Protein AF-A0A1G6A5V3-F1 (afdb_monomer)

Solvent-accessible surface area (backbone atoms only — not comparable to full-atom values): 3886 Å² total; per-residue (Å²): 139,60,72,37,66,34,56,69,48,46,19,62,73,71,73,43,56,59,67,55,52,52,48,34,34,77,76,69,62,46,69,63,46,78,57,96,91,37,37,36,31,44,50,68,53,45,50,54,48,50,51,53,52,47,58,72,66,54,62,78,75,75,78,84,124

Sequence (65 aa):
MRRLFGMKEISKYMGRSEETLQVYRRRLGLPIVKIVGTWEADVEDLEKWRLRQAEKHVKPVPDRE

Foldseek 3Di:
DDKAKALVRVCVVVVHDSVVVVVCCVPVVQQWDQDPNIIMDDPVSNVVSVVVVVVVVPPPPPPPD

Structure (mmCIF, N/CA/C/O backbone):
data_AF-A0A1G6A5V3-F1
#
_entry.id   AF-A0A1G6A5V3-F1
#
loop_
_atom_site.group_PDB
_atom_site.id
_atom_site.type_symbol
_atom_site.label_atom_id
_atom_site.label_alt_id
_atom_site.label_comp_id
_atom_site.label_asym_id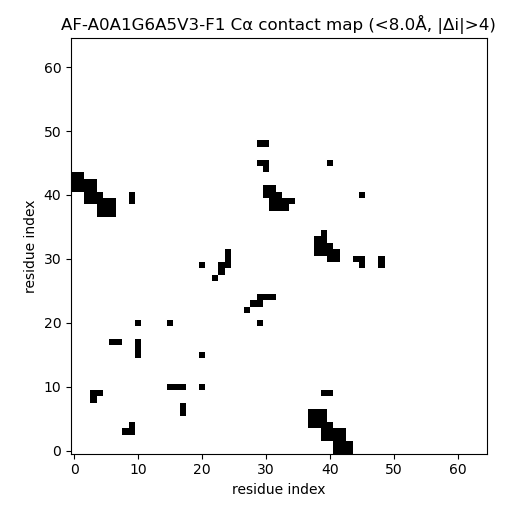
_atom_site.label_entity_id
_atom_site.label_seq_id
_atom_site.pdbx_PDB_ins_code
_atom_site.Cartn_x
_atom_site.Cartn_y
_atom_site.Cartn_z
_atom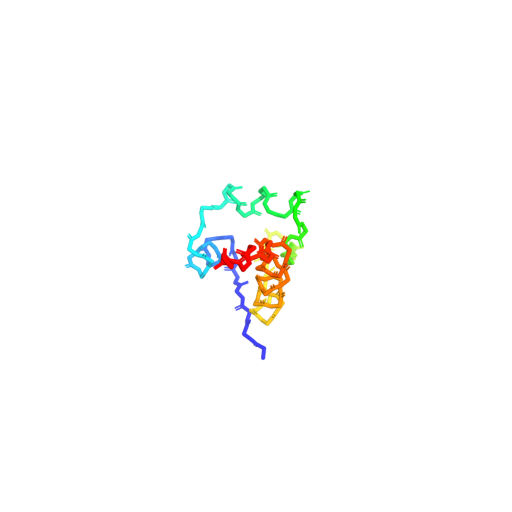_site.occupancy
_atom_site.B_iso_or_equiv
_atom_site.auth_seq_id
_atom_site.auth_comp_id
_atom_site.auth_asym_id
_atom_site.auth_atom_id
_atom_site.pdbx_PDB_model_num
ATOM 1 N N . MET A 1 1 ? -4.674 -17.270 2.038 1.00 62.66 1 MET A N 1
ATOM 2 C CA . MET A 1 1 ? -4.659 -15.811 1.818 1.00 62.66 1 MET A CA 1
ATOM 3 C C . MET A 1 1 ? -4.118 -15.106 3.045 1.00 62.66 1 MET A C 1
ATOM 5 O O . MET A 1 1 ? -4.737 -15.150 4.105 1.00 62.66 1 MET A O 1
ATOM 9 N N . ARG A 1 2 ? -2.928 -14.516 2.921 1.00 86.75 2 ARG A N 1
ATOM 10 C CA . ARG A 1 2 ? -2.334 -13.653 3.946 1.00 86.75 2 ARG A CA 1
ATOM 11 C C . ARG A 1 2 ? -2.608 -12.213 3.523 1.00 86.75 2 ARG A C 1
ATOM 13 O O . ARG A 1 2 ? -2.259 -11.842 2.408 1.00 86.75 2 ARG A O 1
ATOM 20 N N . ARG A 1 3 ? -3.240 -11.426 4.391 1.00 90.56 3 ARG A N 1
ATOM 21 C CA . ARG A 1 3 ? -3.556 -10.017 4.126 1.00 90.56 3 ARG A CA 1
ATOM 22 C C . ARG A 1 3 ? -2.674 -9.115 4.967 1.00 90.56 3 ARG A C 1
ATOM 24 O O . ARG A 1 3 ? -2.342 -9.468 6.097 1.00 90.56 3 ARG A O 1
ATOM 31 N N . LEU A 1 4 ? -2.293 -7.989 4.381 1.00 91.75 4 LEU A N 1
ATOM 32 C CA . LEU A 1 4 ? -1.541 -6.931 5.036 1.00 91.75 4 LEU A CA 1
ATOM 33 C C . LEU A 1 4 ? -2.485 -5.775 5.344 1.00 91.75 4 LEU A C 1
ATOM 35 O O . LEU A 1 4 ? -3.234 -5.339 4.464 1.00 91.75 4 LEU A O 1
ATOM 39 N N . PHE A 1 5 ? -2.418 -5.272 6.573 1.00 92.31 5 PHE A N 1
ATOM 40 C CA . PHE A 1 5 ? -3.299 -4.219 7.066 1.00 92.31 5 PHE A CA 1
ATOM 41 C C . PHE A 1 5 ? -2.511 -2.949 7.371 1.00 92.31 5 PHE A C 1
ATOM 43 O O . PHE A 1 5 ? -1.544 -2.922 8.128 1.00 92.31 5 PHE A O 1
ATOM 50 N N . GLY A 1 6 ? -2.972 -1.849 6.800 1.00 91.62 6 GLY A N 1
ATOM 51 C CA . GLY A 1 6 ? -2.353 -0.545 6.914 1.00 91.62 6 GLY A CA 1
ATOM 52 C C . GLY A 1 6 ? -1.183 -0.346 5.953 1.00 91.62 6 GLY A C 1
ATOM 53 O O . GLY A 1 6 ? -0.442 -1.251 5.570 1.00 91.62 6 GLY A O 1
ATOM 54 N N . MET A 1 7 ? -0.987 0.916 5.586 1.00 89.19 7 MET A N 1
ATOM 55 C CA . MET A 1 7 ? 0.017 1.316 4.602 1.00 89.19 7 MET A CA 1
ATOM 56 C C . MET A 1 7 ? 1.449 1.059 5.092 1.00 89.19 7 MET A C 1
ATOM 58 O O . MET A 1 7 ? 2.315 0.689 4.301 1.00 89.19 7 MET A O 1
ATOM 62 N N . LYS A 1 8 ? 1.668 1.137 6.410 1.00 91.38 8 LYS A N 1
ATOM 63 C CA . LYS A 1 8 ? 2.937 0.828 7.077 1.00 91.38 8 LYS A CA 1
ATOM 64 C C . LYS A 1 8 ? 3.341 -0.6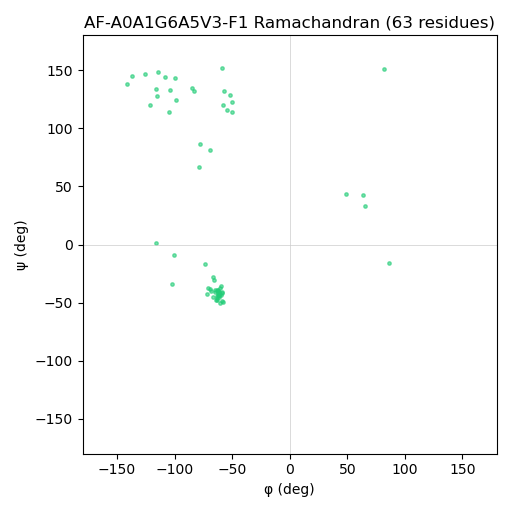44 6.955 1.00 91.38 8 LYS A C 1
ATOM 66 O O . LYS A 1 8 ? 4.513 -0.938 6.729 1.00 91.38 8 LYS A O 1
ATOM 71 N N . GLU A 1 9 ? 2.393 -1.569 7.087 1.00 92.81 9 GLU A N 1
ATOM 72 C CA . GLU A 1 9 ? 2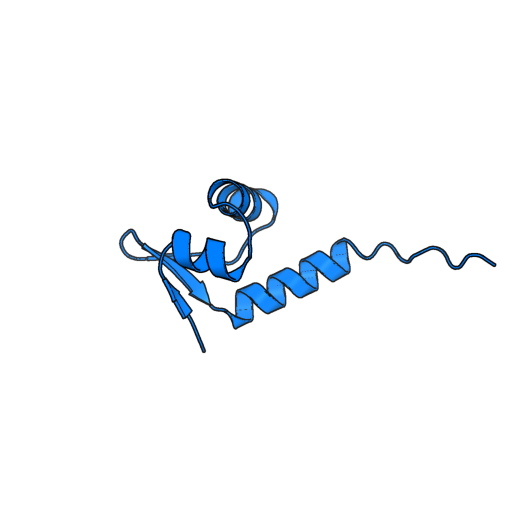.673 -3.004 6.974 1.00 92.81 9 GLU A CA 1
ATOM 73 C C . GLU A 1 9 ? 2.955 -3.396 5.522 1.00 92.81 9 GLU A C 1
ATOM 75 O O . GLU A 1 9 ? 3.942 -4.075 5.239 1.00 92.81 9 GLU A O 1
ATOM 80 N N . ILE A 1 10 ? 2.157 -2.863 4.592 1.00 91.62 10 ILE A N 1
ATOM 81 C CA . ILE A 1 10 ? 2.369 -3.029 3.150 1.00 91.62 10 ILE A CA 1
ATOM 82 C C . ILE A 1 10 ? 3.737 -2.460 2.741 1.00 91.62 10 ILE A C 1
ATOM 84 O O . ILE A 1 10 ? 4.478 -3.103 2.001 1.00 91.62 10 ILE A O 1
ATOM 88 N N . SER A 1 11 ? 4.102 -1.285 3.263 1.00 93.06 11 SER A N 1
ATOM 89 C CA . SER A 1 11 ? 5.406 -0.630 3.068 1.00 93.06 11 SER A CA 1
ATOM 90 C C . SER A 1 11 ? 6.561 -1.513 3.532 1.00 93.06 11 SER A C 1
ATOM 92 O O . SER A 1 11 ? 7.489 -1.780 2.762 1.00 93.06 11 SER A O 1
ATOM 94 N N . LYS A 1 12 ? 6.465 -2.054 4.753 1.00 93.50 12 LYS A N 1
ATOM 95 C CA . LYS A 1 12 ? 7.472 -2.958 5.317 1.00 93.50 12 LYS A CA 1
ATOM 96 C C . LYS A 1 12 ? 7.617 -4.238 4.496 1.00 93.50 12 LYS A C 1
ATOM 98 O O . LYS A 1 12 ? 8.739 -4.663 4.241 1.00 93.50 12 LYS A O 1
ATOM 103 N N . TYR A 1 13 ? 6.505 -4.831 4.067 1.00 91.88 13 TYR A N 1
ATOM 104 C CA . TYR A 1 13 ? 6.511 -6.049 3.257 1.00 91.88 13 TYR A CA 1
ATOM 105 C C . TYR A 1 13 ? 7.111 -5.816 1.862 1.00 91.88 13 TYR A C 1
ATOM 107 O O . TYR A 1 13 ? 7.951 -6.584 1.400 1.00 91.88 13 TYR A O 1
ATOM 115 N N . MET A 1 14 ? 6.723 -4.724 1.201 1.00 87.75 14 MET A N 1
ATOM 116 C CA . MET A 1 14 ? 7.232 -4.351 -0.123 1.00 87.75 14 MET A CA 1
ATOM 117 C C . MET A 1 14 ? 8.671 -3.814 -0.085 1.00 87.75 14 MET A C 1
ATOM 119 O O . MET A 1 14 ? 9.313 -3.735 -1.134 1.00 87.75 14 MET A O 1
ATOM 123 N N . GLY A 1 15 ? 9.171 -3.413 1.089 1.00 91.62 15 GLY A N 1
ATOM 124 C CA . GLY A 1 15 ? 10.471 -2.761 1.249 1.00 91.62 15 GLY A CA 1
ATOM 125 C C . GLY A 1 15 ? 10.530 -1.382 0.584 1.00 91.62 15 GLY A C 1
ATOM 126 O O . GLY A 1 15 ? 11.560 -1.005 0.026 1.00 91.62 15 GLY A O 1
ATOM 127 N N . ARG A 1 16 ? 9.410 -0.647 0.562 1.00 91.44 16 ARG A N 1
ATOM 128 C CA . ARG A 1 16 ? 9.267 0.649 -0.127 1.00 91.44 16 ARG A CA 1
ATOM 129 C C . ARG A 1 16 ? 8.506 1.639 0.744 1.00 91.44 16 ARG A C 1
ATOM 131 O O . ARG A 1 16 ? 7.544 1.249 1.387 1.00 91.44 16 ARG A O 1
ATOM 138 N N . SER A 1 17 ? 8.872 2.919 0.681 1.00 92.50 17 SER A N 1
ATOM 139 C CA . SER A 1 17 ? 8.186 3.997 1.404 1.00 92.50 17 SER A CA 1
ATOM 140 C C . SER A 1 17 ? 6.701 4.111 1.039 1.00 92.50 17 SER A C 1
ATOM 142 O O . SER A 1 17 ? 6.297 3.824 -0.090 1.00 92.50 17 SER A O 1
ATOM 144 N N . GLU A 1 18 ? 5.887 4.602 1.975 1.00 92.00 18 GLU A N 1
ATOM 145 C CA . GLU A 1 18 ? 4.437 4.778 1.793 1.00 92.00 18 GLU A CA 1
ATOM 146 C C . GLU A 1 18 ? 4.104 5.718 0.624 1.00 92.00 18 GLU A C 1
ATOM 148 O O . GLU A 1 18 ? 3.163 5.472 -0.132 1.00 92.00 18 GLU A O 1
ATOM 153 N N . GLU A 1 19 ? 4.919 6.753 0.415 1.00 91.69 19 GLU A N 1
ATOM 154 C CA . GLU A 1 19 ? 4.820 7.653 -0.737 1.00 91.69 19 GLU A CA 1
ATOM 155 C C . GLU A 1 19 ? 5.019 6.903 -2.061 1.00 91.69 19 GLU A C 1
ATOM 157 O O . GLU A 1 19 ? 4.219 7.041 -2.988 1.00 91.69 19 GLU A O 1
ATOM 162 N N . THR A 1 20 ? 6.025 6.029 -2.133 1.00 91.19 20 THR A N 1
ATOM 163 C CA . THR A 1 20 ? 6.273 5.172 -3.300 1.00 91.19 20 THR A CA 1
ATOM 164 C C . THR A 1 20 ? 5.096 4.240 -3.562 1.00 91.19 20 THR A C 1
ATOM 166 O O . THR A 1 20 ? 4.691 4.080 -4.712 1.00 91.19 20 THR A O 1
ATOM 169 N N . LEU A 1 21 ? 4.489 3.668 -2.518 1.00 90.62 21 LEU A N 1
ATOM 170 C CA . LEU A 1 21 ? 3.286 2.848 -2.672 1.00 90.62 21 LEU A CA 1
ATOM 171 C C . LEU A 1 21 ? 2.103 3.653 -3.220 1.00 90.62 21 LEU A C 1
ATOM 173 O O . LEU A 1 21 ? 1.375 3.155 -4.079 1.00 90.62 21 LEU A O 1
ATOM 177 N N . GLN A 1 22 ? 1.924 4.905 -2.788 1.00 91.12 22 GLN A N 1
ATOM 178 C CA . GLN A 1 22 ? 0.909 5.789 -3.370 1.00 91.12 22 GLN A CA 1
ATOM 179 C C . GLN A 1 22 ? 1.179 6.070 -4.849 1.00 91.12 22 GLN A C 1
ATOM 181 O O . GLN A 1 22 ? 0.245 6.045 -5.656 1.00 91.12 22 GLN A O 1
ATOM 186 N N . VAL A 1 23 ? 2.439 6.302 -5.223 1.00 91.56 23 VAL A N 1
ATOM 187 C CA . VAL A 1 23 ? 2.835 6.484 -6.624 1.00 91.56 23 VAL A CA 1
ATOM 188 C C . VAL A 1 23 ? 2.569 5.214 -7.428 1.00 91.56 23 VAL A C 1
ATOM 190 O O . VAL A 1 23 ? 1.963 5.300 -8.492 1.00 91.56 23 VAL A O 1
ATOM 193 N N . TYR A 1 24 ? 2.938 4.034 -6.925 1.00 91.19 24 TYR A N 1
ATOM 194 C CA . TYR A 1 24 ? 2.677 2.755 -7.592 1.00 91.19 24 TYR A CA 1
ATOM 195 C C . TYR A 1 24 ? 1.186 2.486 -7.742 1.00 91.19 24 TYR A C 1
ATOM 197 O O . TYR A 1 24 ? 0.744 2.051 -8.799 1.00 91.19 24 TYR A O 1
ATOM 205 N N . ARG A 1 25 ? 0.377 2.812 -6.736 1.00 91.19 25 ARG A N 1
ATOM 206 C CA . ARG A 1 25 ? -1.079 2.734 -6.850 1.00 91.19 25 ARG A CA 1
ATOM 207 C C . ARG A 1 25 ? -1.605 3.647 -7.958 1.00 91.19 25 ARG A C 1
ATOM 209 O O . ARG A 1 25 ? -2.356 3.185 -8.807 1.00 91.19 25 ARG A O 1
ATOM 216 N N . ARG A 1 26 ? -1.202 4.923 -7.972 1.00 89.25 26 ARG A N 1
ATOM 217 C CA . ARG A 1 26 ? -1.701 5.922 -8.937 1.00 89.25 26 ARG A CA 1
ATOM 218 C C . ARG A 1 26 ? -1.194 5.698 -10.364 1.00 89.25 26 ARG A C 1
ATOM 220 O O . ARG A 1 26 ? -1.935 5.952 -11.301 1.00 89.25 26 ARG A O 1
ATOM 227 N N . ARG A 1 27 ? 0.062 5.273 -10.530 1.00 89.31 27 ARG A N 1
ATOM 228 C CA . ARG A 1 27 ? 0.732 5.173 -11.840 1.00 89.31 27 ARG A CA 1
ATOM 229 C C . ARG A 1 27 ? 0.804 3.753 -12.392 1.00 89.31 27 ARG A C 1
ATOM 231 O O . ARG A 1 27 ? 0.772 3.581 -13.602 1.00 89.31 27 ARG A O 1
ATOM 238 N N . LEU A 1 28 ? 0.941 2.753 -11.525 1.00 87.56 28 LEU A N 1
ATOM 239 C CA . LEU A 1 28 ? 1.202 1.357 -11.904 1.00 87.56 28 LEU A CA 1
ATOM 240 C C . LEU A 1 28 ? 0.064 0.402 -11.512 1.00 87.56 28 LEU A C 1
ATOM 242 O O . LEU A 1 28 ? 0.185 -0.805 -11.727 1.00 87.56 28 LEU A O 1
ATOM 246 N N . GLY A 1 29 ? -1.016 0.914 -10.915 1.00 89.50 29 GLY A N 1
ATOM 247 C CA . GLY A 1 29 ? -2.161 0.109 -10.496 1.00 89.50 29 GLY A CA 1
ATOM 248 C C . GLY A 1 29 ? -1.819 -0.921 -9.419 1.00 89.50 29 GLY A C 1
ATOM 249 O O . GLY A 1 29 ? -2.238 -2.069 -9.525 1.00 89.50 29 GLY A O 1
ATOM 250 N N . LEU A 1 30 ? -1.021 -0.542 -8.412 1.00 90.62 30 LEU A N 1
ATOM 251 C CA . LEU A 1 30 ? -0.749 -1.406 -7.255 1.00 90.62 30 LEU A CA 1
ATOM 252 C C . LEU A 1 30 ? -2.075 -1.905 -6.632 1.00 90.62 30 LEU A C 1
ATOM 254 O O . LEU A 1 30 ? -2.926 -1.061 -6.323 1.00 90.62 30 LEU A O 1
ATOM 258 N N . PRO A 1 31 ? -2.250 -3.225 -6.413 1.00 91.75 31 PRO A N 1
ATOM 259 C CA . PRO A 1 31 ? -3.498 -3.822 -5.937 1.00 91.75 31 PRO A CA 1
ATOM 260 C C . PRO A 1 31 ? -3.660 -3.637 -4.423 1.00 91.75 31 PRO A C 1
ATOM 262 O O . PRO A 1 31 ? -3.608 -4.581 -3.642 1.00 91.75 31 PRO A O 1
ATOM 265 N N . ILE A 1 32 ? -3.829 -2.385 -4.006 1.00 92.00 32 ILE A N 1
ATOM 266 C CA . ILE A 1 32 ? -4.168 -2.018 -2.633 1.00 92.00 32 ILE A CA 1
ATOM 267 C C . ILE A 1 32 ? -5.542 -1.357 -2.605 1.00 92.00 32 ILE A C 1
ATOM 269 O O . ILE A 1 32 ? -5.849 -0.470 -3.411 1.00 92.00 32 ILE A O 1
ATOM 273 N N . VAL A 1 33 ? -6.369 -1.778 -1.659 1.00 91.50 33 VAL A N 1
ATOM 274 C CA . VAL A 1 33 ? -7.748 -1.310 -1.500 1.00 91.50 33 VAL A CA 1
ATOM 275 C C . VAL A 1 33 ? -7.885 -0.544 -0.194 1.00 91.50 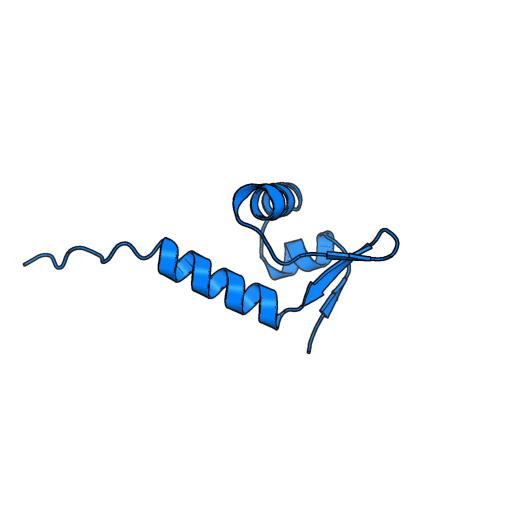33 VAL A C 1
ATOM 277 O O . VAL A 1 33 ? -7.173 -0.812 0.767 1.00 91.50 33 VAL A O 1
ATOM 280 N N . LYS A 1 34 ? -8.770 0.454 -0.159 1.00 92.19 34 LYS A N 1
ATOM 281 C CA . LYS A 1 34 ? -9.080 1.187 1.072 1.00 92.19 34 LYS A CA 1
ATOM 282 C C . LYS A 1 34 ? -10.440 0.728 1.575 1.00 92.19 34 LYS A C 1
ATOM 284 O O . LYS A 1 34 ? -11.440 0.984 0.912 1.00 92.19 34 LYS A O 1
ATOM 289 N N . ILE A 1 35 ? -10.467 0.075 2.728 1.00 90.00 35 ILE A N 1
ATOM 290 C CA . ILE A 1 35 ? -11.660 -0.495 3.351 1.00 90.00 35 ILE A CA 1
ATOM 291 C C . ILE A 1 35 ? -11.812 0.153 4.729 1.00 90.00 35 ILE A C 1
ATOM 293 O O . ILE A 1 35 ? -10.904 0.111 5.554 1.00 90.00 35 ILE A O 1
ATOM 297 N N . VAL A 1 36 ? -12.945 0.829 4.950 1.00 88.19 36 VAL A N 1
ATOM 298 C CA . VAL A 1 36 ? -13.300 1.475 6.234 1.00 88.19 36 VAL A CA 1
ATOM 299 C C . VAL A 1 36 ? -12.157 2.347 6.796 1.00 88.19 36 VAL A C 1
ATOM 301 O O . VAL A 1 36 ? -11.806 2.303 7.968 1.00 88.19 36 VAL A O 1
ATOM 304 N N . GLY A 1 37 ? -11.515 3.137 5.930 1.00 87.62 37 GLY A N 1
ATOM 305 C CA . GLY A 1 37 ? -10.424 4.038 6.325 1.00 87.62 37 GLY A CA 1
ATOM 306 C C . GLY A 1 37 ? -9.028 3.405 6.356 1.00 87.62 37 GLY A C 1
ATOM 307 O O . GLY A 1 37 ? -8.047 4.145 6.271 1.00 87.62 37 GLY A O 1
ATOM 308 N N . THR A 1 38 ? -8.928 2.076 6.359 1.00 90.50 38 THR A N 1
ATOM 309 C CA . THR A 1 38 ? -7.665 1.327 6.399 1.00 90.50 38 THR A CA 1
ATOM 310 C C . THR A 1 38 ? -7.265 0.850 5.007 1.00 90.50 38 THR A C 1
ATOM 312 O O . THR A 1 38 ? -8.108 0.506 4.184 1.00 90.50 38 THR A O 1
ATOM 315 N N . TRP A 1 39 ? -5.965 0.859 4.710 1.00 92.69 39 TRP A N 1
ATOM 316 C CA . TRP A 1 39 ? -5.439 0.241 3.491 1.00 92.69 39 TRP A CA 1
ATOM 317 C C . TRP A 1 39 ? -5.253 -1.250 3.709 1.00 92.69 39 TRP A C 1
ATOM 319 O O . TRP A 1 39 ? -4.638 -1.640 4.691 1.00 92.69 39 TRP A O 1
ATOM 329 N N . GLU A 1 40 ? -5.728 -2.065 2.786 1.00 93.75 40 GLU A N 1
ATOM 330 C CA . GLU A 1 40 ? -5.555 -3.510 2.804 1.00 93.75 40 GLU A CA 1
ATOM 331 C C . GLU A 1 40 ? -4.943 -3.975 1.486 1.00 93.75 40 GLU A C 1
ATOM 333 O O . GLU A 1 40 ? -5.185 -3.397 0.420 1.00 93.75 40 GLU A O 1
ATOM 338 N N . ALA A 1 41 ? -4.133 -5.024 1.567 1.00 93.31 41 ALA A N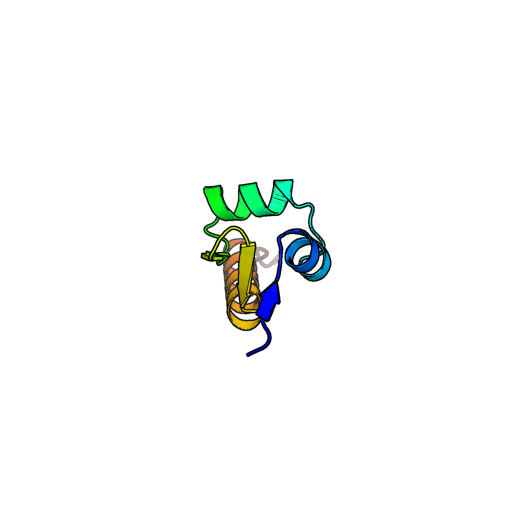 1
ATOM 339 C CA . ALA A 1 41 ? -3.555 -5.682 0.408 1.00 93.31 41 ALA A CA 1
ATOM 340 C C . ALA A 1 41 ? -3.526 -7.191 0.627 1.00 93.31 41 ALA A C 1
ATOM 342 O O . ALA A 1 41 ? -3.159 -7.651 1.711 1.00 93.31 41 ALA A O 1
ATOM 343 N N . ASP A 1 42 ? -3.866 -7.960 -0.403 1.00 93.81 42 ASP A N 1
ATOM 344 C CA . ASP A 1 42 ? -3.605 -9.394 -0.392 1.00 93.81 42 ASP A CA 1
ATOM 345 C C . ASP A 1 42 ? -2.170 -9.656 -0.860 1.00 93.81 42 ASP A C 1
ATOM 347 O O . ASP A 1 42 ? -1.694 -9.062 -1.833 1.00 93.81 42 ASP A O 1
ATOM 351 N N . VAL A 1 43 ? -1.460 -10.520 -0.137 1.00 92.25 43 VAL A N 1
ATOM 352 C CA . VAL A 1 43 ? -0.073 -10.862 -0.463 1.00 92.25 43 VAL A CA 1
ATOM 353 C C . VAL A 1 43 ? 0.017 -11.528 -1.836 1.00 92.25 43 VAL A C 1
ATOM 355 O O . VAL A 1 43 ? 0.911 -11.183 -2.606 1.00 92.25 43 VAL A O 1
ATOM 358 N N . GLU A 1 44 ? -0.930 -12.400 -2.194 1.00 91.69 44 GLU A N 1
ATOM 359 C CA . GLU A 1 44 ? -0.905 -13.093 -3.487 1.00 91.69 44 GLU A CA 1
ATOM 360 C C . GLU A 1 44 ? -1.068 -12.107 -4.651 1.00 91.69 44 GLU A C 1
ATOM 362 O O . GLU A 1 44 ? -0.401 -12.227 -5.682 1.00 91.69 44 GLU A O 1
ATOM 367 N N . ASP A 1 45 ? -1.924 -11.095 -4.496 1.00 91.62 45 ASP A N 1
ATOM 368 C CA . ASP A 1 45 ? -2.096 -10.039 -5.495 1.00 91.62 45 ASP A CA 1
ATOM 369 C C . ASP A 1 45 ? -0.862 -9.144 -5.616 1.00 91.62 45 ASP A C 1
ATOM 371 O O . ASP A 1 45 ? -0.470 -8.786 -6.733 1.00 91.62 45 ASP A O 1
ATOM 375 N N . LEU A 1 46 ? -0.219 -8.809 -4.492 1.00 90.88 46 LEU A N 1
ATOM 376 C CA . LEU A 1 46 ? 1.036 -8.057 -4.491 1.00 90.88 46 LEU A CA 1
ATOM 377 C C . LEU A 1 46 ? 2.156 -8.827 -5.194 1.00 90.88 46 LEU A C 1
ATOM 379 O O . LEU A 1 46 ? 2.876 -8.241 -6.005 1.00 90.88 46 LEU A O 1
ATOM 383 N N . GLU A 1 47 ? 2.283 -10.129 -4.940 1.00 91.19 47 GLU A N 1
ATOM 384 C CA . GLU A 1 47 ? 3.262 -10.985 -5.614 1.00 91.19 47 GLU A CA 1
ATOM 385 C C . GLU A 1 47 ? 2.980 -11.082 -7.116 1.00 91.19 47 GLU A C 1
ATOM 387 O O . GLU A 1 47 ? 3.869 -10.814 -7.927 1.00 91.19 47 GLU A O 1
ATOM 392 N N . LYS A 1 48 ? 1.729 -11.344 -7.515 1.00 91.69 48 LYS A N 1
ATOM 393 C CA . LYS A 1 48 ? 1.325 -11.350 -8.933 1.00 91.69 48 LYS A CA 1
ATOM 394 C C . LYS A 1 48 ? 1.574 -10.004 -9.603 1.00 91.69 48 LYS A C 1
ATOM 396 O O . LYS A 1 48 ? 1.985 -9.940 -10.759 1.00 91.69 48 LYS A O 1
ATOM 401 N N . TRP A 1 49 ? 1.298 -8.896 -8.917 1.00 91.56 49 TRP A N 1
ATOM 402 C CA . TRP A 1 49 ? 1.610 -7.564 -9.431 1.00 91.56 49 TRP A CA 1
ATOM 403 C C . TRP A 1 49 ? 3.118 -7.377 -9.598 1.00 91.56 49 TRP A C 1
ATOM 405 O O . TRP A 1 49 ? 3.544 -6.909 -10.651 1.00 91.56 49 TRP A O 1
ATOM 415 N N . ARG A 1 50 ? 3.927 -7.796 -8.619 1.00 89.19 50 ARG A N 1
ATOM 416 C CA . ARG A 1 50 ? 5.391 -7.701 -8.671 1.00 89.19 50 ARG A CA 1
ATOM 417 C C . ARG A 1 50 ? 5.974 -8.509 -9.828 1.00 89.19 50 ARG A C 1
ATOM 419 O O . ARG A 1 50 ? 6.824 -7.981 -10.538 1.00 89.19 50 ARG A O 1
ATOM 426 N N . LEU A 1 51 ? 5.488 -9.731 -10.049 1.00 89.38 51 LEU A N 1
ATOM 427 C CA . LEU A 1 51 ? 5.865 -10.560 -11.198 1.00 89.38 51 LEU A CA 1
ATOM 428 C C . LEU A 1 51 ? 5.530 -9.859 -12.517 1.00 89.38 51 LEU A C 1
ATOM 430 O O . LEU A 1 51 ? 6.416 -9.670 -13.341 1.00 89.38 51 LEU A O 1
ATOM 434 N N . ARG A 1 52 ? 4.310 -9.326 -12.662 1.00 88.62 52 ARG A N 1
ATOM 435 C CA . ARG A 1 52 ? 3.914 -8.557 -13.856 1.00 88.62 52 ARG A CA 1
ATOM 436 C C . ARG A 1 52 ? 4.769 -7.308 -14.080 1.00 88.62 52 ARG A C 1
ATOM 438 O O . ARG A 1 52 ? 5.045 -6.949 -15.222 1.00 88.62 52 ARG A O 1
ATOM 445 N N . GLN A 1 53 ? 5.176 -6.612 -13.015 1.00 86.00 53 GLN A N 1
ATOM 446 C CA . GLN A 1 53 ? 6.093 -5.474 -13.145 1.00 86.00 53 GLN A CA 1
ATOM 447 C C . GLN A 1 53 ? 7.494 -5.918 -13.562 1.00 86.00 53 GLN A C 1
ATOM 449 O O . GLN A 1 53 ? 8.120 -5.217 -14.358 1.00 86.00 53 GLN A O 1
ATOM 454 N N . ALA A 1 54 ? 7.968 -7.054 -13.041 1.00 83.69 54 ALA A N 1
ATOM 455 C CA . ALA A 1 54 ? 9.230 -7.656 -13.443 1.00 83.69 54 ALA A CA 1
ATOM 456 C C . ALA A 1 54 ? 9.182 -8.054 -14.920 1.00 83.69 54 ALA A C 1
ATOM 458 O O . ALA A 1 54 ? 10.054 -7.625 -15.651 1.00 83.69 54 ALA A 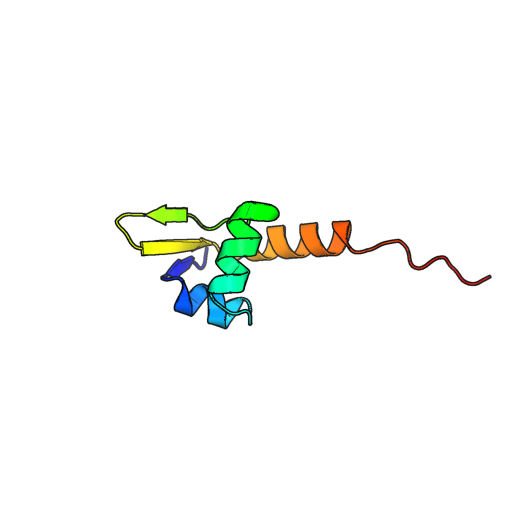O 1
ATOM 459 N N . GLU A 1 55 ? 8.135 -8.728 -15.397 1.00 82.19 55 GLU A N 1
ATOM 460 C CA . GLU A 1 55 ? 7.961 -9.058 -16.822 1.00 82.19 55 GLU A CA 1
ATOM 461 C C . GLU A 1 55 ? 7.928 -7.808 -17.712 1.00 82.19 55 GLU A C 1
ATOM 463 O O . GLU A 1 55 ? 8.574 -7.769 -18.753 1.00 82.19 55 GLU A O 1
ATOM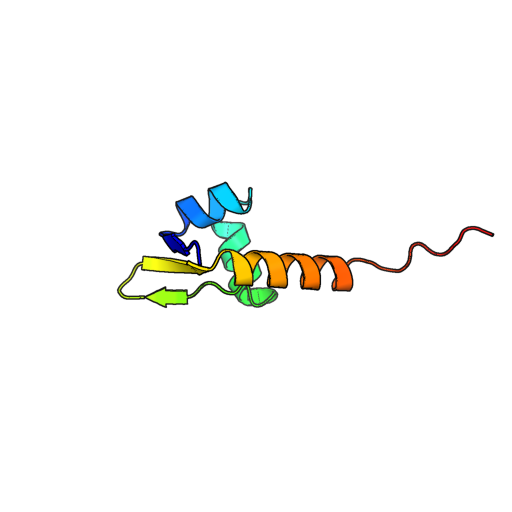 468 N N . LYS A 1 56 ? 7.246 -6.738 -17.279 1.00 73.69 56 LYS A N 1
ATOM 469 C CA . LYS A 1 56 ? 7.237 -5.457 -18.007 1.00 73.69 56 LYS A CA 1
ATOM 470 C C . LYS A 1 56 ? 8.598 -4.750 -18.033 1.00 73.69 56 LYS A C 1
ATOM 472 O O . LYS A 1 56 ? 8.842 -3.967 -18.946 1.00 73.69 56 LYS A O 1
ATOM 477 N N . HIS A 1 57 ? 9.447 -4.968 -17.025 1.00 60.00 57 HIS A N 1
ATOM 478 C CA . HIS A 1 57 ? 10.789 -4.374 -16.926 1.00 60.00 57 HIS A CA 1
ATOM 479 C C . HIS A 1 57 ? 11.917 -5.324 -17.347 1.00 60.00 57 HIS A C 1
ATOM 481 O O . HIS A 1 57 ? 13.045 -4.864 -17.527 1.00 60.00 57 HIS A O 1
ATOM 487 N N . VAL A 1 58 ? 11.625 -6.605 -17.582 1.00 50.56 58 VAL A N 1
ATOM 488 C CA . VAL A 1 58 ? 12.436 -7.499 -18.404 1.00 50.56 58 VAL A CA 1
ATOM 489 C C . VAL A 1 58 ? 12.267 -6.994 -19.831 1.00 50.56 58 VAL A C 1
ATOM 491 O O . VAL A 1 58 ? 11.489 -7.491 -20.636 1.00 50.56 58 VAL A O 1
ATOM 494 N N . LYS A 1 59 ? 13.029 -5.950 -20.164 1.00 42.94 59 LYS A N 1
ATOM 495 C CA . LYS A 1 59 ? 13.568 -5.900 -21.516 1.00 42.94 59 LYS A CA 1
ATOM 496 C C . LYS A 1 59 ? 14.353 -7.204 -21.674 1.00 42.94 59 LYS A C 1
ATOM 498 O O . LYS A 1 59 ? 15.119 -7.511 -20.752 1.00 42.94 59 LYS A O 1
ATOM 503 N N . PRO A 1 60 ? 14.184 -7.973 -22.764 1.00 42.81 60 PRO A N 1
ATOM 504 C CA . PRO A 1 60 ? 15.152 -9.016 -23.059 1.00 42.81 60 PRO A CA 1
ATOM 505 C C . PRO A 1 60 ? 16.519 -8.337 -22.993 1.00 42.81 60 PRO A C 1
ATOM 507 O O . PRO A 1 60 ? 16.726 -7.295 -23.620 1.00 42.81 60 PRO A O 1
ATOM 510 N N . VAL A 1 61 ? 17.407 -8.845 -22.140 1.00 51.91 61 VAL A N 1
ATOM 511 C CA . VAL A 1 61 ? 18.825 -8.516 -22.267 1.00 51.91 61 VAL A CA 1
ATOM 512 C C . VAL A 1 61 ? 19.140 -8.904 -23.711 1.00 51.91 61 VAL A C 1
ATOM 514 O O . VAL A 1 61 ? 18.907 -10.068 -24.037 1.00 51.91 61 VAL A O 1
ATOM 517 N N . PRO A 1 62 ? 19.504 -7.968 -24.612 1.00 45.47 62 PRO A N 1
ATOM 518 C CA . PRO A 1 62 ? 19.889 -8.374 -25.949 1.00 45.47 62 PRO A CA 1
ATOM 519 C C . PRO A 1 62 ? 21.051 -9.337 -25.760 1.00 45.47 62 PRO A C 1
ATOM 521 O O . PRO A 1 62 ? 22.038 -8.987 -25.103 1.00 45.47 62 PRO A O 1
ATOM 524 N N . ASP A 1 63 ? 20.852 -10.564 -26.232 1.00 47.91 63 ASP A N 1
ATOM 525 C CA . ASP A 1 63 ? 21.887 -11.578 -26.298 1.00 47.91 63 ASP A CA 1
ATOM 526 C C . ASP A 1 63 ? 23.085 -10.912 -26.979 1.00 47.91 63 ASP A C 1
ATOM 528 O O . ASP A 1 63 ? 22.977 -10.392 -28.093 1.00 47.91 63 ASP A O 1
ATOM 532 N N . ARG A 1 64 ? 24.175 -10.745 -26.227 1.00 48.84 64 ARG A N 1
ATOM 533 C CA . ARG A 1 64 ? 25.432 -10.274 -26.797 1.00 48.84 64 ARG A CA 1
ATOM 534 C C . ARG A 1 64 ? 26.046 -11.485 -27.492 1.00 48.84 64 ARG A C 1
ATOM 536 O O . ARG A 1 64 ? 26.804 -12.207 -26.848 1.00 48.84 64 ARG A O 1
ATOM 543 N N . GLU A 1 65 ? 25.659 -11.693 -28.751 1.00 51.66 65 GLU A N 1
ATOM 544 C CA . GLU A 1 65 ? 26.469 -12.412 -29.748 1.00 51.66 65 GLU A CA 1
ATOM 545 C C . GLU A 1 65 ? 27.781 -11.662 -30.020 1.00 51.66 65 GLU A C 1
ATOM 547 O O . GLU A 1 65 ? 27.760 -10.405 -30.068 1.00 51.66 65 GLU A O 1
#

Organism: NCBI:txid617002

pLDDT: mean 84.19, std 14.88, range [42.81, 93.81]

InterPro domains:
  IPR009061 Putative DNA-binding domain superfamily [SSF46955] (4-54)
  IPR036388 Winged helix-like DNA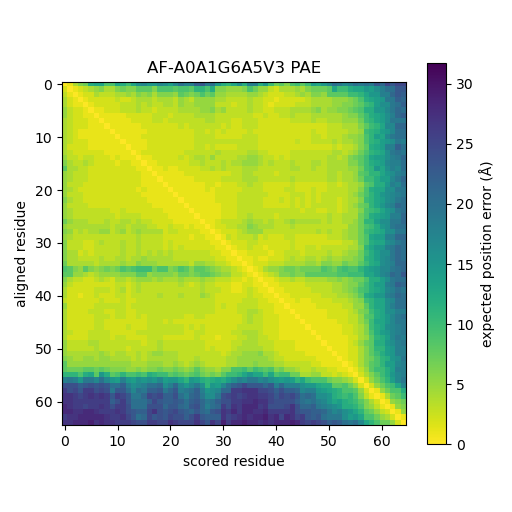-binding domain superfamily [G3DSA:1.10.10.10] (6-61)

Radius of gyration: 14.02 Å; Cα contacts (8 Å, |Δi|>4): 61; chains: 1; bounding box: 40×24×37 Å

Mean predicted aligned error: 6.79 Å

Secondary structure (DSSP, 8-state):
--EEESHHHHHHHHTS-HHHHHHHHHHH----EEETTEEEEEHHHHHHHHHHHHHHH--------

Nearest PDB structures (foldseek):
  5i44-assembly4_I-2  TM=6.279E-01  e=3.812E-02  Bacillus subtilis subsp. subtilis str. 168
  8csh-assembly1_A  TM=6.199E-01  e=1.234E-01  unidentified plasmid
  4hbl-assembly1_A  TM=4.493E-01  e=2.409E+00  Staphylococcus epidermidis RP62A
  3nrv-assembly1_A  TM=4.355E-01  e=2.766E+00  Acinetobacter baylyi ADP1
  8ylf-assembly1_A  TM=4.068E-01  e=3.908E+00  Burkholderia thailandensis